Protein AF-A0A2V2PVY6-F1 (afdb_monomer)

Radius of gyration: 26.98 Å; Cα contacts (8 Å, |Δi|>4): 25; chains: 1; bounding box: 51×28×77 Å

Structure (mmCIF, N/CA/C/O backbone):
data_AF-A0A2V2PVY6-F1
#
_entry.id   AF-A0A2V2PVY6-F1
#
loop_
_atom_site.group_PDB
_atom_site.id
_atom_site.type_symbol
_atom_site.label_atom_id
_atom_site.label_alt_id
_atom_site.label_comp_id
_atom_site.label_asym_id
_atom_site.label_entity_id
_atom_site.label_seq_id
_atom_site.pdbx_PDB_ins_code
_atom_site.Cartn_x
_atom_site.Cartn_y
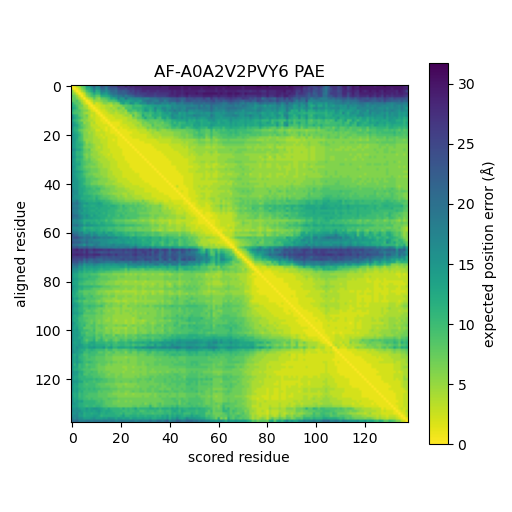_atom_site.Cartn_z
_atom_site.occupancy
_atom_site.B_iso_or_equiv
_atom_site.auth_seq_id
_atom_site.auth_comp_id
_atom_site.auth_asym_id
_atom_site.auth_atom_id
_atom_site.pdbx_PDB_model_num
ATOM 1 N N . MET A 1 1 ? 9.814 5.846 -42.876 1.00 47.69 1 MET A N 1
ATOM 2 C CA . MET A 1 1 ? 8.506 6.146 -42.256 1.00 47.69 1 MET A CA 1
ATOM 3 C C . MET A 1 1 ? 7.678 4.869 -42.310 1.00 47.69 1 MET A C 1
ATOM 5 O O . MET A 1 1 ? 7.250 4.525 -43.405 1.00 47.69 1 MET A O 1
ATOM 9 N N . PRO A 1 2 ? 7.535 4.088 -41.226 1.00 53.66 2 PRO A N 1
ATOM 10 C CA . PRO A 1 2 ? 6.661 2.929 -41.276 1.00 53.66 2 PRO A CA 1
ATOM 11 C C . PRO A 1 2 ? 5.217 3.425 -41.180 1.00 53.66 2 PRO A C 1
ATOM 13 O O . PRO A 1 2 ? 4.841 4.088 -40.216 1.00 53.66 2 PRO A O 1
ATOM 16 N N . HIS A 1 3 ? 4.4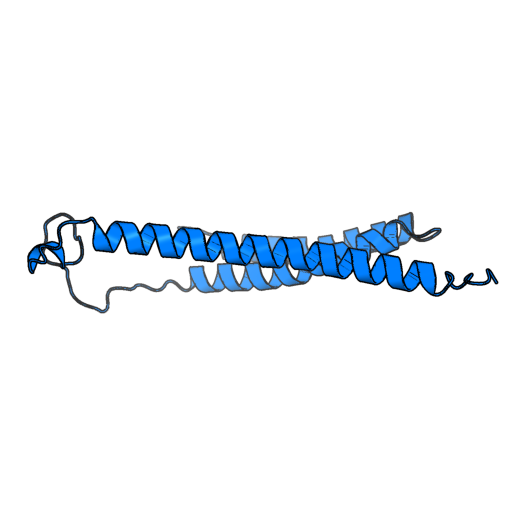35 3.151 -42.221 1.00 52.62 3 HIS A N 1
ATOM 17 C CA . HIS A 1 3 ? 2.993 3.341 -42.217 1.00 52.62 3 HIS A CA 1
ATOM 18 C C . HIS A 1 3 ? 2.403 2.540 -41.052 1.00 52.62 3 HIS A C 1
ATOM 20 O O . HIS A 1 3 ? 2.471 1.312 -41.053 1.00 52.62 3 HIS A O 1
ATOM 26 N N . ALA A 1 4 ? 1.834 3.227 -40.060 1.00 59.22 4 ALA A N 1
ATOM 27 C CA . ALA A 1 4 ? 0.932 2.604 -39.105 1.00 59.22 4 ALA A CA 1
ATOM 28 C C . ALA A 1 4 ? -0.259 2.071 -39.909 1.00 59.22 4 ALA A C 1
ATOM 30 O O . ALA A 1 4 ? -1.133 2.832 -40.327 1.00 59.22 4 ALA A O 1
ATOM 31 N N . ALA A 1 5 ? -0.238 0.777 -40.220 1.00 66.56 5 ALA A N 1
ATOM 32 C CA . ALA A 1 5 ? -1.371 0.102 -40.818 1.00 66.56 5 ALA A CA 1
ATOM 33 C C . ALA A 1 5 ? -2.502 0.155 -39.789 1.00 66.56 5 ALA A C 1
ATOM 35 O O . ALA A 1 5 ? -2.475 -0.559 -38.787 1.00 66.56 5 ALA A O 1
ATOM 36 N N . TYR A 1 6 ? -3.450 1.069 -39.992 1.00 68.19 6 TYR A N 1
ATOM 37 C CA . TYR A 1 6 ? -4.661 1.122 -39.190 1.00 68.19 6 TYR A CA 1
ATOM 38 C C . TYR A 1 6 ? -5.327 -0.247 -39.273 1.00 68.19 6 TYR A C 1
ATOM 40 O O . TYR A 1 6 ? -5.634 -0.731 -40.364 1.00 68.19 6 TYR A O 1
ATOM 48 N N . LEU A 1 7 ? -5.498 -0.889 -38.117 1.00 76.06 7 LEU A N 1
ATOM 49 C CA . LEU A 1 7 ? -6.232 -2.141 -38.042 1.00 76.06 7 LEU A CA 1
ATOM 50 C C . LEU A 1 7 ? -7.635 -1.909 -38.614 1.00 76.06 7 LEU A C 1
ATOM 52 O O . LEU A 1 7 ? -8.234 -0.860 -38.354 1.00 76.06 7 LEU A O 1
ATOM 56 N N . PRO A 1 8 ? -8.168 -2.854 -39.396 1.00 84.75 8 PRO A N 1
ATOM 57 C CA . PRO A 1 8 ? -9.489 -2.701 -39.974 1.00 84.75 8 PRO A CA 1
ATOM 58 C C . PRO A 1 8 ? -10.537 -2.558 -38.859 1.00 84.75 8 PRO A C 1
ATOM 60 O O . PRO A 1 8 ? -10.412 -3.156 -37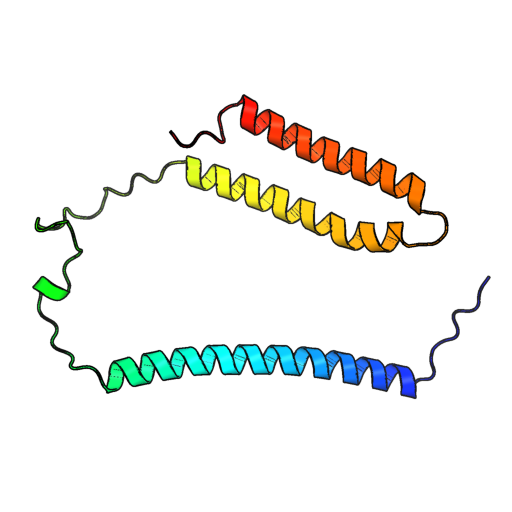.791 1.00 84.75 8 PRO A O 1
ATOM 63 N N . VAL A 1 9 ? -11.587 -1.770 -39.112 1.00 79.75 9 VAL A N 1
ATOM 64 C CA . VAL A 1 9 ? -12.592 -1.372 -38.102 1.00 79.75 9 VAL A CA 1
ATOM 65 C C . VAL A 1 9 ? -13.166 -2.565 -37.330 1.00 79.75 9 VAL A C 1
ATOM 67 O O . VAL A 1 9 ? -13.334 -2.481 -36.119 1.00 79.75 9 VAL A O 1
ATOM 70 N N . HIS A 1 10 ? -13.389 -3.705 -37.995 1.00 78.31 10 HIS A N 1
ATOM 71 C CA . HIS A 1 10 ? -13.899 -4.922 -37.353 1.00 78.31 10 HIS A CA 1
ATOM 72 C C . HIS A 1 10 ? -12.963 -5.468 -36.257 1.00 78.31 10 HIS A C 1
ATOM 74 O O . HIS A 1 10 ? -13.421 -5.997 -35.244 1.00 78.31 10 HIS A O 1
ATOM 80 N N . GLN A 1 11 ? -11.651 -5.316 -36.436 1.00 79.81 11 GLN A N 1
ATOM 81 C CA . GLN A 1 11 ? -10.645 -5.764 -35.480 1.00 79.81 11 GLN A CA 1
ATOM 82 C C . GLN A 1 11 ? -10.539 -4.780 -34.309 1.00 79.81 11 GLN A C 1
ATOM 84 O O . GLN A 1 11 ? -10.424 -5.201 -33.164 1.00 79.81 11 GLN A O 1
ATOM 89 N N . GLN A 1 12 ? -10.688 -3.476 -34.564 1.00 79.31 12 GLN A N 1
ATOM 90 C CA . GLN A 1 12 ? -10.774 -2.461 -33.506 1.00 79.31 12 GLN A CA 1
ATOM 91 C C . GLN A 1 12 ? -12.016 -2.661 -32.624 1.00 79.31 12 GLN A C 1
ATOM 93 O O . GLN A 1 12 ? -11.920 -2.587 -31.399 1.00 79.31 12 GLN A O 1
ATOM 98 N N . THR A 1 13 ? -13.169 -2.969 -33.227 1.00 82.06 13 THR A N 1
ATOM 99 C CA . THR A 1 13 ? -14.400 -3.262 -32.479 1.00 82.06 13 THR A CA 1
ATOM 100 C C . THR A 1 13 ? -14.291 -4.540 -31.653 1.00 82.06 13 THR A C 1
ATOM 102 O O . THR A 1 13 ? -14.795 -4.573 -30.533 1.00 82.06 13 THR A O 1
ATOM 105 N N . ALA A 1 14 ? -13.605 -5.569 -32.164 1.00 85.88 14 ALA A N 1
ATOM 106 C CA . ALA A 1 14 ? -13.377 -6.813 -31.432 1.00 85.88 14 ALA A CA 1
ATOM 107 C C . ALA A 1 14 ? -12.481 -6.593 -30.203 1.00 85.88 14 ALA A C 1
ATOM 109 O O . ALA A 1 14 ? -12.854 -6.994 -29.105 1.00 85.88 14 ALA A O 1
ATOM 110 N N . LEU A 1 15 ? -11.364 -5.871 -30.354 1.00 86.12 15 LEU A N 1
ATOM 111 C CA . LEU A 1 15 ? -10.467 -5.552 -29.236 1.00 86.12 15 LEU A CA 1
ATOM 112 C C . LEU A 1 15 ? -11.156 -4.700 -28.162 1.00 86.12 15 LEU A C 1
ATOM 114 O O . LEU A 1 15 ? -10.986 -4.948 -26.970 1.00 86.12 15 LEU A O 1
ATOM 118 N N . ALA A 1 16 ? -11.960 -3.713 -28.571 1.00 85.88 16 ALA A N 1
ATOM 119 C CA . ALA A 1 16 ? -12.750 -2.921 -27.633 1.00 85.88 16 ALA A CA 1
ATOM 120 C C . ALA A 1 16 ? -13.756 -3.801 -26.876 1.00 85.88 16 ALA A C 1
ATOM 122 O O . ALA A 1 16 ? -13.869 -3.695 -25.656 1.00 85.88 16 ALA A O 1
ATOM 123 N N . ALA A 1 17 ? -14.451 -4.700 -27.579 1.00 89.62 17 ALA A N 1
ATOM 124 C CA . ALA A 1 17 ? -15.373 -5.639 -26.954 1.00 89.62 17 ALA A CA 1
ATOM 125 C C . ALA A 1 17 ? -14.650 -6.552 -25.950 1.00 89.62 17 ALA A C 1
ATOM 127 O O . ALA A 1 17 ? -15.085 -6.631 -24.807 1.00 89.62 17 ALA A O 1
ATOM 128 N N . GLU A 1 18 ? -13.528 -7.173 -26.319 1.00 91.31 18 GLU A N 1
ATOM 129 C CA . GLU A 1 18 ? -12.721 -8.018 -25.422 1.00 91.31 18 GLU A CA 1
ATOM 130 C C . GLU A 1 18 ? -12.223 -7.257 -24.185 1.00 91.31 18 GLU A C 1
ATOM 132 O O . GLU A 1 18 ? -12.287 -7.776 -23.065 1.00 91.31 18 GLU A O 1
ATOM 137 N N . TYR A 1 19 ? -11.785 -6.008 -24.366 1.00 91.00 19 TYR A N 1
ATOM 138 C CA . TYR A 1 19 ? -11.393 -5.121 -23.274 1.00 91.00 19 TYR A CA 1
ATOM 139 C C . TYR A 1 19 ? -12.562 -4.910 -22.305 1.00 91.00 19 TYR A C 1
ATOM 141 O O . TYR A 1 19 ? -12.455 -5.251 -21.126 1.00 91.00 19 TYR A O 1
ATOM 149 N N . PHE A 1 20 ? -13.712 -4.425 -22.788 1.00 94.44 20 PHE A N 1
ATOM 150 C CA . PHE A 1 20 ? -14.876 -4.178 -21.930 1.00 94.44 20 PHE A CA 1
ATOM 151 C C . PHE A 1 20 ? -15.409 -5.455 -21.278 1.00 94.44 20 PHE A C 1
ATOM 153 O O . PHE A 1 20 ? -15.779 -5.424 -20.105 1.00 94.44 20 PHE A O 1
ATOM 160 N N . GLN A 1 21 ? -15.396 -6.580 -21.996 1.00 95.19 21 GLN A N 1
ATOM 161 C CA . GLN A 1 21 ? -15.754 -7.885 -21.442 1.00 95.19 21 GLN A CA 1
ATOM 162 C C . GLN A 1 21 ? -14.827 -8.253 -20.278 1.00 95.19 21 GLN A C 1
ATOM 164 O O . GLN A 1 21 ? -15.316 -8.586 -19.200 1.00 95.19 21 GLN A O 1
ATOM 169 N N . SER A 1 22 ? -13.512 -8.090 -20.431 1.00 94.94 22 SER A N 1
ATOM 170 C CA . SER A 1 22 ? -12.540 -8.373 -19.365 1.00 94.94 22 SER A CA 1
ATOM 171 C C . SER A 1 22 ? -12.791 -7.530 -18.109 1.00 94.94 22 SER A C 1
ATOM 173 O O . SER A 1 22 ? -12.848 -8.069 -17.002 1.00 94.94 22 SER A O 1
ATOM 175 N N . TYR A 1 23 ? -13.029 -6.223 -18.258 1.00 95.62 23 TYR A N 1
ATOM 176 C CA . TYR A 1 23 ? -13.373 -5.368 -17.113 1.00 95.62 23 TYR A CA 1
ATOM 177 C C . TYR A 1 23 ? -14.744 -5.694 -16.515 1.00 95.62 23 TYR A C 1
ATOM 179 O O . TYR A 1 23 ? -14.914 -5.597 -15.300 1.00 95.62 23 TYR A O 1
ATOM 187 N N . SER A 1 24 ? -15.712 -6.120 -17.332 1.00 96.69 24 SER A N 1
ATOM 188 C CA . SER A 1 24 ? -17.030 -6.538 -16.847 1.00 96.69 24 SER A CA 1
ATOM 189 C C . SER A 1 24 ? -16.941 -7.782 -15.961 1.00 96.69 24 SER A C 1
ATOM 191 O O . SER A 1 24 ? -17.607 -7.839 -14.930 1.00 96.69 24 SER A O 1
ATOM 193 N N . VAL A 1 25 ? -16.052 -8.726 -16.294 1.00 97.12 25 VAL A N 1
ATOM 194 C CA . VAL A 1 25 ? -15.784 -9.921 -15.480 1.00 97.12 25 VAL A CA 1
ATOM 195 C C . VAL A 1 25 ? -15.178 -9.526 -14.135 1.00 97.12 25 VAL A C 1
ATOM 197 O O . VAL A 1 25 ? -15.635 -10.006 -13.098 1.00 97.12 25 VAL A O 1
ATOM 200 N N . VAL A 1 26 ? -14.200 -8.614 -14.125 1.00 97.50 26 VAL A N 1
ATOM 201 C CA . VAL A 1 26 ? -13.611 -8.090 -12.878 1.00 97.50 26 VAL A CA 1
ATOM 202 C C . VAL A 1 26 ? -14.669 -7.379 -12.029 1.00 97.50 26 VAL A C 1
ATOM 204 O O . VAL A 1 26 ? -14.755 -7.617 -10.824 1.00 97.50 26 VAL A O 1
ATOM 207 N N . GLY A 1 27 ? -15.510 -6.548 -12.650 1.00 97.94 27 GLY A N 1
ATOM 208 C CA . GLY A 1 27 ? -16.605 -5.855 -11.971 1.00 97.94 27 GLY A CA 1
ATOM 209 C C . GLY A 1 27 ? -17.643 -6.814 -11.387 1.00 97.94 27 GLY A C 1
ATOM 210 O O . GLY A 1 27 ? -18.050 -6.658 -10.235 1.00 97.94 27 GLY A O 1
ATOM 211 N N . LEU A 1 28 ? -18.026 -7.847 -12.142 1.00 98.25 28 LEU A N 1
ATOM 212 C CA . LEU A 1 28 ? -18.932 -8.894 -11.679 1.00 98.25 28 LEU A CA 1
ATOM 213 C C . LEU A 1 28 ? -18.332 -9.661 -10.497 1.00 98.25 28 LEU A C 1
ATOM 215 O O . LEU A 1 28 ? -19.027 -9.890 -9.511 1.00 98.25 28 LEU A O 1
ATOM 219 N N . LEU A 1 29 ? -17.048 -10.022 -10.560 1.00 98.31 29 LEU A N 1
ATOM 220 C CA . LEU A 1 29 ? -16.366 -10.715 -9.468 1.00 98.31 29 LEU A CA 1
ATOM 221 C C . LEU A 1 29 ? -16.332 -9.861 -8.194 1.00 98.31 29 LEU A C 1
ATOM 223 O O . LEU A 1 29 ? -16.628 -10.370 -7.113 1.00 98.31 29 LEU A O 1
ATOM 227 N N . ALA A 1 30 ? -16.022 -8.567 -8.313 1.00 98.44 30 ALA A N 1
ATOM 228 C CA . ALA A 1 30 ? -16.054 -7.641 -7.185 1.00 98.44 30 ALA A CA 1
ATOM 229 C C . ALA A 1 30 ? -17.464 -7.543 -6.577 1.00 98.44 30 ALA A C 1
ATOM 231 O O . ALA A 1 30 ? -17.617 -7.632 -5.357 1.00 98.44 30 ALA A O 1
ATOM 232 N N . LEU A 1 31 ? -18.498 -7.435 -7.419 1.00 98.56 31 LEU A N 1
ATOM 233 C CA . LEU A 1 31 ? -19.895 -7.406 -6.984 1.00 98.56 31 LEU A CA 1
ATOM 234 C C . LEU A 1 31 ? -20.289 -8.694 -6.253 1.00 98.56 31 LEU A C 1
ATOM 236 O O . LEU A 1 31 ? -20.859 -8.631 -5.165 1.00 98.56 31 LEU A O 1
ATOM 240 N N . VAL A 1 32 ? -19.960 -9.857 -6.819 1.00 98.62 32 VAL A N 1
ATOM 241 C CA . VAL A 1 32 ? -20.216 -11.163 -6.198 1.00 98.62 32 VAL A CA 1
ATOM 242 C C . VAL A 1 32 ? -19.478 -11.281 -4.866 1.00 98.62 32 VAL A C 1
ATOM 244 O O . VAL A 1 32 ? -20.073 -11.743 -3.897 1.00 98.62 32 VAL A O 1
ATOM 247 N N . GLY A 1 33 ? -18.228 -10.820 -4.778 1.00 98.50 33 GLY A N 1
ATOM 248 C CA . GLY A 1 33 ? -17.459 -10.800 -3.531 1.00 98.50 33 GLY A CA 1
ATOM 249 C C . GLY A 1 33 ? -18.117 -9.947 -2.443 1.00 98.50 33 GLY A C 1
ATOM 250 O O . GLY A 1 33 ? -18.269 -10.400 -1.307 1.00 98.50 33 GLY A O 1
ATOM 251 N N . VAL A 1 34 ? -18.582 -8.744 -2.793 1.00 98.56 34 VAL A N 1
ATOM 252 C CA . VAL A 1 34 ? -19.330 -7.873 -1.871 1.00 98.56 34 VAL A CA 1
ATOM 253 C C . VAL A 1 34 ? -20.647 -8.523 -1.446 1.00 98.56 34 VAL A C 1
ATOM 255 O O . VAL A 1 34 ? -20.947 -8.555 -0.250 1.00 98.56 34 VAL A O 1
ATOM 258 N N . LEU A 1 35 ? -21.415 -9.084 -2.388 1.00 98.62 35 LEU A N 1
ATOM 259 C CA . LEU A 1 35 ? -22.661 -9.790 -2.078 1.00 98.62 35 LEU A CA 1
ATOM 260 C C . LEU A 1 35 ? -22.417 -10.987 -1.164 1.00 98.62 35 LEU A C 1
ATOM 262 O O . LEU A 1 35 ? -23.179 -11.193 -0.225 1.00 98.62 35 LEU A O 1
ATOM 266 N N . PHE A 1 36 ? -21.362 -11.757 -1.411 1.00 98.50 36 PHE A N 1
ATOM 267 C CA . PHE A 1 36 ? -21.008 -12.910 -0.597 1.00 98.50 36 PHE A CA 1
ATOM 268 C C . PHE A 1 36 ? -20.763 -12.502 0.858 1.00 98.50 36 PHE A C 1
ATOM 270 O O . PHE A 1 36 ? -21.367 -13.076 1.765 1.00 98.50 36 PHE A O 1
ATOM 277 N N . VAL A 1 37 ? -19.947 -11.467 1.086 1.00 98.44 37 VAL A N 1
ATOM 278 C CA . VAL A 1 37 ? -19.702 -10.930 2.433 1.00 98.44 37 VAL A CA 1
ATOM 279 C C . VAL A 1 37 ? -21.005 -10.413 3.048 1.00 98.44 37 VAL A C 1
ATOM 281 O O . VAL A 1 37 ? -21.335 -10.776 4.175 1.00 98.44 37 VAL A O 1
ATOM 284 N N . ALA A 1 38 ? -21.795 -9.629 2.312 1.00 98.44 38 ALA A N 1
ATOM 285 C CA . ALA A 1 38 ? -23.061 -9.090 2.808 1.00 98.44 38 ALA A CA 1
ATOM 286 C C . ALA A 1 38 ? -24.058 -10.193 3.209 1.00 98.44 38 ALA A C 1
ATOM 288 O O . ALA A 1 38 ? -24.662 -10.117 4.280 1.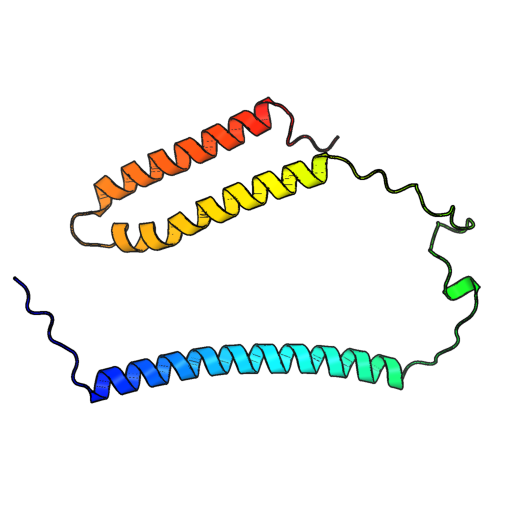00 98.44 38 ALA A O 1
ATOM 289 N N . VAL A 1 39 ? -24.194 -11.243 2.392 1.00 98.44 39 VAL A N 1
ATOM 290 C CA . VAL A 1 39 ? -25.045 -12.405 2.681 1.00 98.44 39 VAL A CA 1
ATOM 291 C C . VAL A 1 39 ? -24.511 -13.182 3.878 1.00 98.44 39 VAL A C 1
ATOM 293 O O . VAL A 1 39 ? -25.300 -13.537 4.748 1.00 98.44 39 VAL A O 1
ATOM 296 N N . ALA A 1 40 ? -23.199 -13.405 3.982 1.00 98.19 40 ALA A N 1
ATOM 297 C CA . ALA A 1 40 ? -22.603 -14.109 5.117 1.00 98.19 40 ALA A CA 1
ATOM 298 C C . ALA A 1 40 ? -22.845 -13.367 6.444 1.00 98.19 40 ALA A C 1
ATOM 300 O O . ALA A 1 40 ? -23.314 -13.965 7.415 1.00 98.19 40 ALA A O 1
ATOM 301 N N . PHE A 1 41 ? -22.604 -12.052 6.481 1.00 97.88 41 PHE A N 1
ATOM 302 C CA . PHE A 1 41 ? -22.893 -11.223 7.656 1.00 97.88 41 PHE A CA 1
ATOM 303 C C . PHE A 1 41 ? -24.401 -11.128 7.941 1.00 97.88 41 PHE A C 1
ATOM 305 O O . PHE A 1 41 ? -24.809 -11.177 9.105 1.00 97.88 41 PHE A O 1
ATOM 312 N N . GLY A 1 42 ? -25.239 -11.034 6.903 1.00 97.94 42 GLY A N 1
ATOM 313 C CA . GLY A 1 42 ? -26.699 -11.012 7.020 1.00 97.94 42 GLY A CA 1
ATOM 314 C C . GLY A 1 42 ? -27.266 -12.314 7.587 1.00 97.94 42 GLY A C 1
ATOM 315 O O . GLY A 1 42 ? -28.033 -12.286 8.550 1.00 97.94 42 GLY A O 1
ATOM 316 N N . ALA A 1 43 ? -26.828 -13.457 7.059 1.00 97.81 43 ALA A N 1
ATOM 317 C CA . ALA A 1 43 ? -27.182 -14.782 7.557 1.00 97.81 43 ALA A CA 1
ATOM 318 C C . ALA A 1 43 ? -26.686 -14.980 8.994 1.00 97.81 43 ALA A C 1
ATOM 320 O O . ALA A 1 43 ? -27.458 -15.397 9.854 1.00 97.81 43 ALA A O 1
ATOM 321 N N . GLY A 1 44 ? -25.438 -14.602 9.294 1.00 97.19 44 GLY A N 1
ATOM 322 C CA . GLY A 1 44 ? -24.895 -14.659 10.653 1.00 97.19 44 GLY A CA 1
ATOM 323 C C . GLY A 1 44 ? -25.699 -13.816 11.647 1.00 97.19 44 GLY A C 1
ATOM 324 O O . GLY A 1 44 ? -25.947 -14.249 12.771 1.00 97.19 44 GLY A O 1
ATOM 325 N N . ARG A 1 45 ? -26.172 -12.635 11.234 1.00 95.69 45 ARG A N 1
ATOM 326 C CA . ARG A 1 45 ? -27.053 -11.792 12.054 1.00 95.69 45 ARG A CA 1
ATOM 327 C C . ARG A 1 45 ? -28.438 -12.414 12.260 1.00 95.69 45 ARG A C 1
ATOM 329 O O . ARG A 1 45 ? -28.976 -12.257 13.351 1.00 95.69 45 ARG A O 1
ATOM 336 N N . LEU A 1 46 ? -28.998 -13.076 11.245 1.00 97.00 46 LEU A N 1
ATOM 337 C CA . LEU A 1 46 ? -30.328 -13.693 11.303 1.00 97.00 46 LEU A CA 1
ATOM 338 C C . LEU A 1 46 ? -30.344 -14.984 12.133 1.00 97.00 46 LEU A C 1
ATOM 340 O O . LEU A 1 46 ? -31.300 -15.232 12.860 1.00 97.00 46 LEU A O 1
ATOM 344 N N . LEU A 1 47 ? -29.294 -15.800 12.022 1.00 97.25 47 LEU A N 1
ATOM 345 C CA . LEU A 1 47 ? -29.217 -17.116 12.661 1.00 97.25 47 LEU A CA 1
ATOM 346 C C . LEU A 1 47 ? -28.716 -17.058 14.111 1.00 97.25 47 LEU A C 1
ATOM 348 O O . LEU A 1 47 ? -28.994 -17.973 14.886 1.00 97.25 47 LEU A O 1
ATOM 352 N N . ARG A 1 48 ? -27.956 -16.024 14.499 1.00 95.31 48 ARG A N 1
ATOM 353 C CA . ARG A 1 48 ? -27.381 -15.9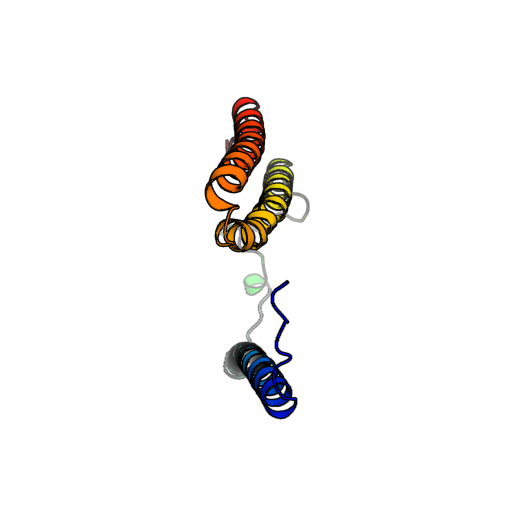54 15.851 1.00 95.31 48 ARG A CA 1
ATOM 354 C C . ARG A 1 48 ? -28.431 -15.581 16.910 1.00 95.31 48 ARG A C 1
ATOM 356 O O . ARG A 1 48 ? -29.224 -14.665 16.686 1.00 95.31 48 ARG A O 1
ATOM 363 N N . PRO A 1 49 ? -28.364 -16.161 18.121 1.00 93.94 49 PRO A N 1
ATOM 364 C CA . PRO A 1 49 ? -29.062 -15.620 19.280 1.00 93.94 49 PRO A CA 1
ATOM 365 C C . PRO A 1 49 ? -28.553 -14.209 19.605 1.00 93.94 49 PRO A C 1
ATOM 367 O O . PRO A 1 49 ? -27.348 -13.987 19.742 1.00 93.94 49 PRO A O 1
ATOM 370 N N . VAL A 1 50 ? -29.463 -13.245 19.747 1.00 92.94 50 VAL A N 1
ATOM 371 C CA . VAL A 1 50 ? -29.127 -11.860 20.105 1.00 92.94 50 VAL A CA 1
ATOM 372 C C . VAL A 1 50 ? -29.569 -11.602 21.543 1.00 92.94 50 VAL A C 1
ATOM 374 O O . VAL A 1 50 ? -30.738 -11.345 21.802 1.00 92.94 50 VAL A O 1
ATOM 377 N N . VAL A 1 51 ? -28.619 -11.680 22.479 1.00 94.44 51 VAL A N 1
ATOM 378 C CA . VAL A 1 51 ? -28.841 -11.431 23.917 1.00 94.44 51 VAL A CA 1
ATOM 379 C C . VAL A 1 51 ? -27.875 -10.336 24.388 1.00 94.44 51 VAL A C 1
ATOM 381 O O . VAL A 1 51 ? -26.817 -10.666 24.943 1.00 94.44 51 VAL A O 1
ATOM 384 N N . PRO A 1 52 ? -28.169 -9.054 24.093 1.00 93.19 52 PRO A N 1
ATOM 385 C CA . PRO A 1 52 ? -27.344 -7.937 24.528 1.00 93.19 52 PRO A CA 1
ATOM 386 C C . PRO A 1 52 ? -27.476 -7.780 26.044 1.00 93.19 52 PRO A C 1
ATOM 388 O O . PRO A 1 52 ? -28.583 -7.708 26.570 1.00 93.19 52 PRO A O 1
ATOM 391 N N . THR A 1 53 ? -26.347 -7.733 26.741 1.00 95.06 53 THR A N 1
ATOM 392 C CA . THR A 1 53 ? -26.284 -7.345 28.154 1.00 95.06 53 THR A CA 1
ATOM 393 C C . THR A 1 53 ? -25.277 -6.206 28.280 1.00 95.06 53 THR A C 1
ATOM 395 O O . THR A 1 53 ? -24.380 -6.129 27.433 1.00 95.06 53 THR A O 1
ATOM 398 N N . PRO A 1 54 ? -25.407 -5.315 29.277 1.00 90.88 54 PRO A N 1
ATOM 399 C CA . PRO A 1 54 ? -24.467 -4.213 29.467 1.00 90.88 54 PRO A CA 1
ATOM 400 C C . PRO A 1 54 ? -23.012 -4.690 29.473 1.00 90.88 54 PRO A C 1
ATOM 402 O O . PRO A 1 54 ? -22.183 -4.122 28.773 1.00 90.88 54 PRO A O 1
ATOM 405 N N . GLU A 1 55 ? -22.732 -5.812 30.137 1.00 89.62 55 GLU A N 1
ATOM 406 C CA . GLU A 1 55 ? -21.390 -6.384 30.289 1.00 89.62 55 GLU A CA 1
ATOM 407 C C . GLU A 1 55 ? -20.802 -6.864 28.954 1.00 89.62 55 GLU A C 1
ATOM 409 O O . GLU A 1 55 ? -19.611 -6.705 28.711 1.00 89.62 55 GLU A O 1
ATOM 414 N N . LYS A 1 56 ? -21.628 -7.414 28.049 1.00 90.56 56 LYS A N 1
ATOM 415 C CA . LYS A 1 56 ? -21.192 -7.851 26.705 1.00 90.56 56 LYS A CA 1
ATOM 416 C C . LYS A 1 56 ? -20.894 -6.691 25.757 1.00 90.56 56 LYS A C 1
ATOM 418 O O . LYS A 1 56 ? -20.316 -6.915 24.695 1.00 90.56 56 LYS A O 1
ATOM 423 N N . LEU A 1 57 ? -21.373 -5.495 26.089 1.00 91.75 57 LEU A N 1
ATOM 424 C CA . LEU A 1 57 ? -21.216 -4.286 25.285 1.00 91.75 57 LEU A CA 1
ATOM 425 C C . LEU A 1 57 ? -20.096 -3.378 25.814 1.00 91.75 57 LEU A C 1
ATOM 427 O O . LEU A 1 57 ? -19.804 -2.368 25.177 1.00 91.75 57 LEU A O 1
ATOM 431 N N . LEU A 1 58 ? -19.471 -3.726 26.945 1.00 89.62 58 LEU A N 1
ATOM 432 C CA . LEU A 1 58 ? -18.306 -3.019 27.471 1.00 89.62 58 LEU A CA 1
ATOM 433 C C . LEU A 1 58 ? -17.051 -3.338 26.648 1.00 89.62 58 LEU A C 1
ATOM 435 O O . LEU A 1 58 ? -16.854 -4.463 26.183 1.00 89.62 58 LEU A O 1
ATOM 439 N N . THR A 1 59 ? -16.181 -2.339 26.494 1.00 89.44 59 THR A N 1
ATOM 440 C CA . THR A 1 59 ? -14.840 -2.523 25.928 1.00 89.44 59 THR A CA 1
ATOM 441 C C . THR A 1 59 ? -14.042 -3.487 26.800 1.00 89.44 59 THR A C 1
ATOM 443 O O . THR A 1 59 ? -14.039 -3.378 28.024 1.00 89.44 59 THR A O 1
ATOM 446 N N . TYR A 1 60 ? -13.355 -4.433 26.165 1.00 87.25 60 TYR A N 1
ATOM 447 C CA . TYR A 1 60 ? -12.508 -5.388 26.867 1.00 87.25 60 TYR A CA 1
ATOM 448 C C . TYR A 1 60 ? -11.236 -4.713 27.401 1.00 87.25 60 TYR A C 1
ATOM 450 O O . TYR A 1 60 ? -10.411 -4.261 26.613 1.00 87.25 60 TYR A O 1
ATOM 458 N N . GLU A 1 61 ? -11.057 -4.721 28.722 1.00 88.31 61 GLU A N 1
ATOM 459 C CA . GLU A 1 61 ? -9.884 -4.182 29.430 1.00 88.31 61 GLU A CA 1
ATOM 460 C C . GLU A 1 61 ? -9.360 -5.203 30.460 1.00 88.31 61 GLU A C 1
ATOM 462 O O . GLU A 1 61 ? -9.245 -4.933 31.648 1.00 88.31 61 GLU A O 1
ATOM 467 N N . CYS A 1 62 ? -9.105 -6.449 30.033 1.00 87.88 62 CYS A N 1
ATOM 468 C CA . CYS A 1 62 ? -8.503 -7.508 30.873 1.00 87.88 62 CYS A CA 1
ATOM 469 C C . CYS A 1 62 ? -9.181 -7.744 32.246 1.00 87.88 62 CYS A C 1
ATOM 471 O O . CYS A 1 62 ? -8.529 -8.168 33.199 1.00 87.88 62 CYS A O 1
ATOM 473 N N . GLY A 1 63 ? -10.492 -7.504 32.344 1.00 85.81 63 GLY A N 1
ATOM 474 C CA . GLY A 1 63 ? -11.277 -7.711 33.565 1.00 85.81 63 GLY A CA 1
ATOM 475 C C . GLY A 1 63 ? -11.378 -6.497 34.492 1.00 85.81 63 GLY A C 1
ATOM 476 O O . GLY A 1 63 ? -11.975 -6.631 35.559 1.00 85.81 63 GLY A O 1
ATOM 477 N N . VAL A 1 64 ? -10.838 -5.337 34.104 1.00 85.06 64 VAL A N 1
ATOM 478 C CA . VAL A 1 64 ? -11.132 -4.056 34.763 1.00 85.06 64 VAL A CA 1
ATOM 479 C C . VAL A 1 64 ? -12.171 -3.263 33.975 1.00 85.06 64 VAL A C 1
ATOM 481 O O . VAL A 1 64 ? -12.362 -3.486 32.778 1.00 85.06 64 VAL A O 1
ATOM 484 N N . ASP A 1 65 ? -12.849 -2.339 34.656 1.00 87.00 65 ASP A N 1
ATOM 485 C CA . ASP A 1 65 ? -13.774 -1.424 33.995 1.00 87.00 65 ASP A CA 1
ATOM 486 C C . ASP A 1 65 ? -13.005 -0.519 33.026 1.00 87.00 65 ASP A C 1
ATOM 488 O O . ASP A 1 65 ? -11.950 0.018 33.391 1.00 87.00 65 ASP A O 1
ATOM 492 N N . PRO A 1 66 ? -13.512 -0.329 31.796 1.00 82.00 66 PRO A N 1
ATOM 493 C CA . PRO A 1 66 ? -12.808 0.463 30.813 1.00 82.00 66 PRO A CA 1
ATOM 494 C C . PRO A 1 66 ? -12.702 1.917 31.256 1.00 82.00 66 PRO A C 1
ATOM 496 O O . PRO A 1 66 ? -13.693 2.577 31.575 1.00 82.00 66 PRO A O 1
ATOM 499 N N . VAL A 1 67 ? -11.472 2.422 31.259 1.00 76.62 67 VAL A N 1
ATOM 500 C CA . VAL A 1 67 ? -11.190 3.833 31.519 1.00 76.62 67 VAL A CA 1
ATOM 501 C C . VAL A 1 67 ? -11.607 4.623 30.271 1.00 76.62 67 VAL A C 1
ATOM 503 O O . VAL A 1 67 ? -11.330 4.199 29.153 1.00 76.62 67 VAL A O 1
ATOM 506 N N . GLY A 1 68 ? -12.341 5.728 30.455 1.00 71.50 68 GLY A N 1
ATOM 507 C CA . GLY A 1 68 ? -13.012 6.472 29.377 1.00 71.50 68 GLY A CA 1
ATOM 508 C C . GLY A 1 68 ? -12.107 7.092 28.296 1.00 71.50 68 GLY A C 1
ATOM 509 O O . GLY A 1 68 ? -10.898 6.876 28.237 1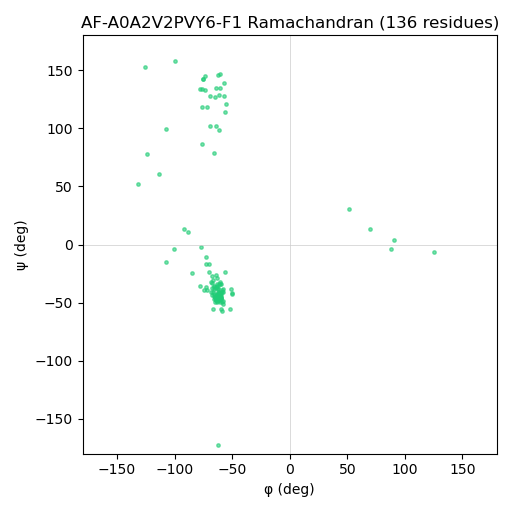.00 71.50 68 GLY A O 1
ATOM 510 N N . GLU A 1 69 ? -12.714 7.897 27.418 1.00 70.00 69 GLU A N 1
ATOM 511 C CA . GLU A 1 69 ? -12.031 8.503 26.267 1.00 70.00 69 GLU A CA 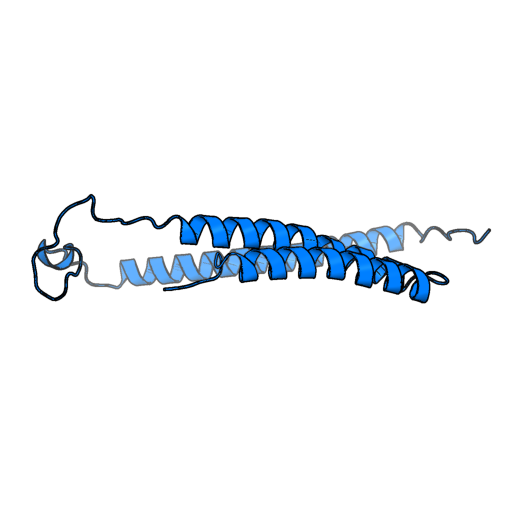1
ATOM 512 C C . GLU A 1 69 ? -10.888 9.459 26.657 1.00 70.00 69 GLU A C 1
ATOM 514 O O . GLU A 1 69 ? -10.963 10.180 27.652 1.00 70.00 69 GLU A O 1
ATOM 519 N N . GLY A 1 70 ? -9.829 9.492 25.836 1.00 62.81 70 GLY A N 1
ATOM 520 C CA . GLY A 1 70 ? -8.693 10.417 25.991 1.00 62.81 70 GLY A CA 1
ATOM 521 C C . GLY A 1 70 ? -7.310 9.761 26.072 1.00 62.81 70 GLY A C 1
ATOM 522 O O . GLY A 1 70 ? -6.307 10.467 26.023 1.00 62.81 70 GLY A O 1
ATOM 523 N N . TRP A 1 71 ? -7.235 8.426 26.126 1.00 57.44 71 TRP A N 1
ATOM 524 C CA . TRP A 1 71 ? -5.973 7.663 26.189 1.00 57.44 71 TRP A CA 1
ATOM 525 C C . TRP A 1 71 ? -5.415 7.233 24.825 1.00 57.44 71 TRP A C 1
ATOM 527 O O . TRP A 1 71 ? -4.490 6.425 24.740 1.00 57.44 71 TRP A O 1
ATOM 537 N N . ALA A 1 72 ? -5.928 7.787 23.725 1.00 66.75 72 ALA A N 1
ATOM 538 C CA . ALA A 1 72 ? -5.317 7.581 22.420 1.00 66.75 72 ALA A CA 1
ATOM 539 C C . ALA A 1 72 ? -4.053 8.445 22.309 1.00 66.75 72 ALA A C 1
ATOM 541 O O . ALA A 1 72 ? -4.082 9.561 21.784 1.00 66.75 72 ALA A O 1
ATOM 542 N N . HIS A 1 73 ? -2.919 7.922 22.782 1.00 65.50 73 HIS A N 1
ATOM 543 C CA . HIS A 1 73 ? -1.602 8.462 22.454 1.00 65.50 73 HIS A CA 1
ATOM 544 C C . HIS A 1 73 ? -1.336 8.260 20.959 1.00 65.50 73 HIS A C 1
ATOM 546 O O . HIS A 1 73 ? -0.631 7.337 20.547 1.00 65.50 73 HIS A O 1
ATOM 552 N N . THR A 1 74 ? -1.922 9.117 20.123 1.00 72.62 74 THR A N 1
ATOM 553 C CA . THR A 1 74 ? -1.636 9.122 18.692 1.00 72.62 74 THR A CA 1
ATOM 554 C C . THR A 1 74 ? -0.210 9.614 18.519 1.00 72.62 74 THR A C 1
ATOM 556 O O . THR A 1 74 ? 0.096 10.795 18.658 1.00 72.62 74 THR A O 1
ATOM 559 N N . GLN A 1 75 ? 0.690 8.672 18.274 1.00 83.06 75 GLN A N 1
ATOM 560 C CA . GLN A 1 75 ? 2.098 8.961 18.082 1.00 83.06 75 GLN A CA 1
ATOM 561 C C . GLN A 1 75 ? 2.317 9.509 16.668 1.00 83.06 75 GLN A C 1
ATOM 563 O O . GLN A 1 75 ? 1.869 8.917 15.687 1.00 83.06 75 GLN A O 1
ATOM 568 N N . VAL A 1 76 ? 3.090 10.590 16.541 1.00 86.69 76 VAL A N 1
ATOM 569 C CA . VAL A 1 76 ? 3.446 11.186 15.235 1.00 86.69 76 VAL A CA 1
ATOM 570 C C . VAL A 1 76 ? 4.123 10.168 14.305 1.00 86.69 76 VAL A C 1
ATOM 572 O O . VAL A 1 76 ? 4.024 10.284 13.088 1.00 86.69 76 VAL A O 1
ATOM 575 N N . ARG A 1 77 ? 4.740 9.111 14.856 1.00 87.56 77 ARG A N 1
ATOM 576 C CA . ARG A 1 77 ? 5.365 8.024 14.087 1.00 87.56 77 ARG A CA 1
ATOM 577 C C . ARG A 1 77 ? 4.435 7.440 13.014 1.00 87.56 77 ARG A C 1
ATOM 579 O O . ARG A 1 77 ? 4.878 7.280 11.884 1.00 87.56 77 ARG A O 1
ATOM 586 N N . TYR A 1 78 ? 3.149 7.216 13.309 1.00 89.69 78 TYR A N 1
ATOM 587 C CA . TYR A 1 78 ? 2.196 6.667 12.331 1.00 89.69 78 TYR A CA 1
ATOM 588 C C . TYR A 1 78 ? 2.028 7.580 11.114 1.00 89.69 78 TYR A C 1
ATOM 590 O O . TYR A 1 78 ? 2.038 7.108 9.978 1.00 89.69 78 TYR A O 1
ATOM 598 N N . TYR A 1 79 ? 1.935 8.892 11.352 1.00 90.38 79 TYR A N 1
ATOM 599 C CA . TYR A 1 79 ? 1.853 9.889 10.288 1.00 90.38 79 TYR A CA 1
ATOM 600 C C . TYR A 1 79 ? 3.102 9.860 9.408 1.00 90.38 79 TYR A C 1
ATOM 602 O O . TYR A 1 79 ? 2.994 9.898 8.185 1.00 90.38 79 TYR A O 1
ATOM 610 N N . VAL A 1 80 ? 4.287 9.737 10.008 1.00 90.69 80 VAL A N 1
ATOM 611 C CA . VAL A 1 80 ? 5.527 9.743 9.231 1.00 90.69 80 VAL A CA 1
ATOM 612 C C . VAL A 1 80 ? 5.666 8.494 8.359 1.00 90.69 80 VAL A C 1
ATOM 614 O O . VAL A 1 80 ? 6.036 8.617 7.193 1.00 90.69 80 VAL A O 1
ATOM 617 N N . TYR A 1 81 ? 5.302 7.311 8.865 1.00 91.38 81 TYR A N 1
ATOM 618 C CA . TYR A 1 81 ? 5.256 6.098 8.040 1.00 91.38 81 TYR A CA 1
ATOM 619 C C . TYR A 1 81 ? 4.249 6.219 6.893 1.00 91.38 81 TYR A C 1
ATOM 621 O O . TYR A 1 81 ? 4.576 5.862 5.763 1.00 91.38 81 TYR A O 1
ATOM 629 N N . ALA A 1 82 ? 3.054 6.761 7.152 1.00 93.75 82 ALA A N 1
ATOM 630 C CA . ALA A 1 82 ? 2.049 6.976 6.113 1.00 93.75 82 ALA A CA 1
ATOM 631 C C . ALA A 1 82 ? 2.534 7.965 5.042 1.00 93.75 82 ALA A C 1
ATOM 633 O O . ALA A 1 82 ? 2.378 7.712 3.850 1.00 93.75 82 ALA A O 1
ATOM 634 N N . PHE A 1 83 ? 3.170 9.064 5.454 1.00 92.38 83 PHE A N 1
ATOM 635 C CA . PHE A 1 83 ? 3.705 10.064 4.534 1.00 92.38 83 PHE A CA 1
ATOM 636 C C . PHE A 1 83 ? 4.833 9.496 3.663 1.00 92.38 83 PHE A C 1
ATOM 638 O O . PHE A 1 83 ? 4.809 9.660 2.444 1.00 92.38 83 PHE A O 1
ATOM 645 N N . LEU A 1 84 ? 5.779 8.764 4.265 1.00 91.44 84 LEU A N 1
ATOM 646 C CA . LEU A 1 84 ? 6.835 8.068 3.524 1.00 91.44 84 LEU A CA 1
ATOM 647 C C . LEU A 1 84 ? 6.249 7.044 2.546 1.00 91.44 84 LEU A C 1
ATOM 649 O O . LEU A 1 84 ? 6.672 7.004 1.394 1.00 91.44 84 LEU A O 1
ATOM 653 N N . TYR A 1 85 ? 5.251 6.262 2.971 1.00 92.88 85 TYR A N 1
ATOM 654 C CA . TYR A 1 85 ? 4.561 5.316 2.094 1.00 92.88 85 TYR A CA 1
ATOM 655 C C . TYR A 1 85 ? 3.940 6.011 0.882 1.00 92.88 85 TYR A C 1
ATOM 657 O O . TYR A 1 85 ? 4.152 5.552 -0.233 1.00 92.88 85 TYR A O 1
ATOM 665 N N . VAL A 1 86 ? 3.208 7.114 1.070 1.00 95.25 86 VAL A N 1
ATOM 666 C CA . VAL A 1 86 ? 2.556 7.824 -0.043 1.00 95.25 86 VAL A CA 1
ATOM 667 C C . VAL A 1 86 ? 3.584 8.347 -1.046 1.00 95.25 86 VAL A C 1
ATOM 669 O O . VAL A 1 86 ? 3.375 8.184 -2.245 1.00 95.25 86 VAL A O 1
ATOM 672 N N . ILE A 1 87 ? 4.701 8.913 -0.575 1.00 92.19 87 ILE A N 1
ATOM 673 C CA . ILE A 1 87 ? 5.788 9.368 -1.455 1.00 92.19 87 ILE A CA 1
ATOM 674 C C . ILE A 1 87 ? 6.333 8.192 -2.274 1.00 92.19 87 ILE A C 1
ATOM 676 O O . ILE A 1 87 ? 6.268 8.225 -3.501 1.00 92.19 87 ILE A O 1
ATOM 680 N N . PHE A 1 88 ? 6.764 7.109 -1.616 1.00 92.25 88 PHE A N 1
ATOM 681 C CA . PHE A 1 88 ? 7.304 5.942 -2.322 1.00 92.25 88 PHE A CA 1
ATOM 682 C C . PHE A 1 88 ? 6.275 5.258 -3.230 1.00 92.25 88 PHE A C 1
ATOM 684 O O . PHE A 1 88 ? 6.637 4.747 -4.288 1.00 92.25 88 PHE A O 1
ATOM 691 N N . ALA A 1 89 ? 4.997 5.243 -2.846 1.00 94.94 89 ALA A N 1
ATOM 692 C CA . ALA A 1 89 ? 3.926 4.679 -3.657 1.00 94.94 89 ALA A CA 1
ATOM 693 C C . ALA A 1 89 ? 3.762 5.467 -4.961 1.00 94.94 89 ALA A C 1
ATOM 695 O O . ALA A 1 89 ? 3.709 4.856 -6.028 1.00 94.94 89 ALA A O 1
ATOM 696 N N . VAL A 1 90 ? 3.748 6.803 -4.893 1.00 94.06 90 VAL A N 1
ATOM 697 C CA . VAL A 1 90 ? 3.700 7.664 -6.084 1.00 94.06 90 VAL A CA 1
ATOM 698 C C . VAL A 1 90 ? 4.925 7.433 -6.963 1.00 94.06 90 VAL A C 1
ATOM 700 O O . VAL A 1 90 ? 4.777 7.239 -8.168 1.00 94.06 90 VAL A O 1
ATOM 703 N N . ASP A 1 91 ? 6.112 7.360 -6.368 1.00 92.00 91 ASP A N 1
ATOM 704 C CA . ASP A 1 91 ? 7.346 7.131 -7.116 1.00 92.00 91 ASP A CA 1
ATOM 705 C C . ASP A 1 91 ? 7.369 5.757 -7.810 1.00 92.00 91 ASP A C 1
ATOM 707 O O . ASP A 1 91 ? 7.820 5.626 -8.950 1.00 92.00 91 ASP A O 1
ATOM 711 N N . SER A 1 92 ? 6.813 4.725 -7.168 1.00 91.81 92 SER A N 1
ATOM 712 C CA . SER A 1 92 ? 6.724 3.380 -7.748 1.00 91.81 92 SER A CA 1
ATOM 713 C C . SER A 1 92 ? 5.847 3.315 -9.005 1.00 91.81 92 SER A C 1
ATOM 715 O O . SER A 1 92 ? 6.086 2.476 -9.875 1.00 91.81 92 SER A O 1
ATOM 717 N N . ILE A 1 93 ? 4.875 4.227 -9.154 1.00 94.38 93 ILE A N 1
ATOM 718 C CA . ILE A 1 93 ? 4.011 4.286 -10.343 1.00 94.38 93 ILE A CA 1
ATOM 719 C C . ILE A 1 93 ? 4.836 4.595 -11.600 1.00 94.38 93 ILE A C 1
ATOM 721 O O . ILE A 1 93 ? 4.494 4.113 -12.679 1.00 94.38 93 ILE A O 1
ATOM 725 N N . PHE A 1 94 ? 5.957 5.317 -11.480 1.00 91.62 94 PHE A N 1
ATOM 726 C CA . PHE A 1 94 ? 6.837 5.622 -12.614 1.00 91.62 94 PHE A CA 1
ATOM 727 C C . PHE A 1 94 ? 7.611 4.405 -13.141 1.00 91.62 94 PHE A C 1
ATOM 729 O O . PHE A 1 94 ? 8.072 4.426 -14.285 1.00 91.62 94 PHE A O 1
ATOM 736 N N . LEU A 1 95 ? 7.699 3.314 -12.373 1.00 91.50 95 LEU A N 1
ATOM 737 C CA . LEU A 1 95 ? 8.366 2.087 -12.818 1.00 91.50 95 LEU A CA 1
ATOM 738 C C . LEU A 1 95 ? 7.599 1.391 -13.956 1.00 91.50 95 LEU A C 1
ATOM 740 O O . LEU A 1 95 ? 8.217 0.798 -14.839 1.00 91.50 95 LEU A O 1
ATOM 744 N N . PHE A 1 96 ? 6.264 1.491 -13.977 1.00 92.00 96 PHE A N 1
ATOM 745 C CA . PHE A 1 96 ? 5.425 0.855 -15.000 1.00 92.00 96 PHE A CA 1
ATOM 746 C C . PHE A 1 96 ? 5.621 1.439 -16.411 1.00 92.00 96 PHE A C 1
ATOM 748 O O . PHE A 1 96 ? 5.933 0.667 -17.320 1.00 92.00 96 PHE A O 1
ATOM 755 N N . PRO A 1 97 ? 5.474 2.761 -16.646 1.00 92.38 97 PRO A N 1
ATOM 756 C CA . PRO A 1 97 ? 5.718 3.333 -17.966 1.00 92.38 97 PRO A CA 1
ATOM 757 C C . PRO A 1 97 ? 7.195 3.252 -18.362 1.00 92.38 97 PRO A C 1
ATOM 759 O O . PRO A 1 97 ? 7.490 3.088 -19.540 1.00 92.38 97 PRO A O 1
ATOM 762 N N . TRP A 1 98 ? 8.140 3.300 -17.417 1.00 94.50 98 TRP A N 1
ATOM 763 C CA . TRP A 1 98 ? 9.547 3.080 -17.752 1.00 94.50 98 TRP A CA 1
ATOM 764 C C . TRP A 1 98 ? 9.787 1.691 -18.359 1.00 94.50 98 TRP A C 1
ATOM 766 O O . TRP A 1 98 ? 10.488 1.584 -19.364 1.00 94.50 98 TRP A O 1
ATOM 776 N N . ALA A 1 99 ? 9.179 0.638 -17.801 1.00 92.19 99 ALA A N 1
ATOM 777 C CA . ALA A 1 99 ? 9.365 -0.725 -18.295 1.00 92.19 99 ALA A CA 1
ATOM 778 C C . ALA A 1 99 ? 8.932 -0.881 -19.766 1.00 92.19 99 ALA A C 1
ATOM 780 O O . ALA A 1 99 ? 9.557 -1.630 -20.520 1.00 92.19 99 ALA A O 1
ATOM 781 N N . THR A 1 100 ? 7.899 -0.147 -20.199 1.00 92.50 100 THR A N 1
ATOM 782 C CA . THR A 1 100 ? 7.448 -0.171 -21.599 1.00 92.50 100 THR A CA 1
ATOM 783 C C . THR A 1 100 ? 8.413 0.569 -22.527 1.00 92.50 100 THR A C 1
ATOM 785 O O . THR A 1 100 ? 8.662 0.099 -23.636 1.00 92.50 100 THR A O 1
ATOM 788 N N . VAL A 1 101 ? 9.011 1.677 -22.073 1.00 92.31 101 VAL A N 1
ATOM 789 C CA . VAL A 1 101 ? 10.024 2.426 -22.839 1.00 92.31 101 VAL A CA 1
ATOM 790 C C . VAL A 1 101 ? 11.346 1.659 -22.910 1.00 92.31 101 VAL A C 1
ATOM 792 O O . VAL A 1 101 ? 11.967 1.615 -23.968 1.00 92.31 101 VAL A O 1
ATOM 795 N N . PHE A 1 102 ? 11.759 0.995 -21.829 1.00 93.31 102 PHE A N 1
ATOM 796 C CA . PHE A 1 102 ? 12.953 0.145 -21.813 1.00 93.31 102 PHE A CA 1
ATOM 797 C C . PHE A 1 102 ? 12.874 -0.979 -22.860 1.00 93.31 102 PHE A C 1
ATOM 799 O O . PHE A 1 102 ? 13.865 -1.282 -23.526 1.00 93.31 102 PHE A O 1
ATOM 806 N N . ALA A 1 103 ? 11.685 -1.561 -23.046 1.00 91.25 103 ALA A N 1
ATOM 807 C CA . ALA A 1 103 ? 11.432 -2.582 -24.061 1.00 91.25 103 ALA A CA 1
ATOM 808 C C . ALA A 1 103 ? 11.386 -2.029 -25.504 1.00 91.25 103 ALA A C 1
ATOM 810 O O . ALA A 1 103 ? 11.370 -2.813 -26.457 1.00 91.25 103 ALA A O 1
ATOM 811 N N . ALA A 1 104 ? 11.357 -0.704 -25.692 1.00 91.19 104 ALA A N 1
ATOM 812 C CA . ALA A 1 104 ? 11.289 -0.092 -27.011 1.00 91.19 104 ALA A CA 1
ATOM 813 C C . ALA A 1 104 ? 12.650 -0.168 -27.744 1.00 91.19 104 ALA A C 1
ATOM 815 O O . ALA A 1 104 ? 13.709 0.023 -27.132 1.00 91.19 104 ALA A O 1
ATOM 816 N N . PRO A 1 105 ? 12.662 -0.395 -29.072 1.00 89.94 105 PRO A N 1
ATOM 817 C CA . PRO A 1 105 ? 13.902 -0.492 -29.840 1.00 89.94 105 PRO A CA 1
ATOM 818 C C . PRO A 1 105 ? 14.772 0.767 -29.715 1.00 89.94 105 PRO A C 1
ATOM 820 O O . PRO A 1 105 ? 14.307 1.874 -29.966 1.00 89.94 105 PRO A O 1
ATOM 823 N N . GLY A 1 106 ? 16.050 0.590 -29.365 1.00 89.38 106 GLY A N 1
ATOM 824 C CA . GLY A 1 106 ? 17.031 1.680 -29.280 1.00 89.38 106 GLY A CA 1
ATOM 825 C C . GLY A 1 106 ? 17.112 2.410 -27.932 1.00 89.38 106 GLY A C 1
ATOM 826 O O . GLY A 1 106 ? 17.996 3.247 -27.777 1.00 89.38 106 GLY A O 1
ATOM 827 N N . TYR A 1 107 ? 16.261 2.079 -26.951 1.00 88.94 107 TYR A N 1
ATOM 828 C CA . TYR A 1 107 ? 16.187 2.800 -25.668 1.00 88.94 107 TYR A CA 1
ATOM 829 C C . TYR A 1 107 ? 16.762 2.051 -24.457 1.00 88.94 107 TYR A C 1
ATOM 831 O O . TYR A 1 107 ? 17.019 2.678 -23.428 1.00 88.94 107 TYR A O 1
ATOM 839 N N . GLY A 1 108 ? 16.997 0.738 -24.554 1.00 88.94 108 GLY A N 1
ATOM 840 C CA . GLY A 1 108 ? 17.296 -0.118 -23.396 1.00 88.94 108 GLY A CA 1
ATOM 841 C C . GLY A 1 108 ? 18.436 0.377 -22.493 1.00 88.94 108 GLY A C 1
ATOM 842 O O . GLY A 1 108 ? 18.227 0.593 -21.306 1.00 88.94 108 GLY A O 1
ATOM 843 N N . ALA A 1 109 ? 19.639 0.611 -23.030 1.00 91.38 109 ALA A N 1
ATOM 844 C CA . ALA A 1 109 ? 20.790 0.995 -22.201 1.00 91.38 109 ALA A CA 1
ATOM 845 C C . ALA A 1 109 ? 20.640 2.391 -21.565 1.00 91.38 109 ALA A C 1
ATOM 847 O O . ALA A 1 109 ? 20.927 2.561 -20.383 1.00 91.38 109 ALA A O 1
ATOM 848 N N . THR A 1 110 ? 20.164 3.380 -22.326 1.00 92.31 110 THR A N 1
ATOM 849 C CA . THR A 1 110 ? 19.996 4.762 -21.846 1.00 92.31 110 THR A CA 1
ATOM 850 C C . THR A 1 110 ? 18.947 4.846 -20.740 1.00 92.31 110 THR A C 1
ATOM 852 O O . THR A 1 110 ? 19.220 5.364 -19.660 1.00 92.31 110 THR A O 1
ATOM 855 N N . THR A 1 111 ? 17.772 4.260 -20.973 1.00 93.94 111 THR A N 1
ATOM 856 C CA . THR A 1 111 ? 16.666 4.276 -20.001 1.00 93.94 111 THR A CA 1
ATOM 857 C C . THR A 1 111 ? 16.975 3.460 -18.752 1.00 93.94 111 THR A C 1
ATOM 859 O O . THR A 1 111 ? 16.467 3.760 -17.673 1.00 93.94 111 THR A O 1
ATOM 862 N N . LEU A 1 112 ? 17.836 2.445 -18.858 1.00 94.12 112 LEU A N 1
ATOM 863 C CA . LEU A 1 112 ? 18.320 1.705 -17.699 1.00 94.12 112 LEU A CA 1
ATOM 864 C C . LEU A 1 112 ? 19.171 2.590 -16.781 1.00 94.12 112 LEU A C 1
ATOM 866 O O . LEU A 1 112 ? 18.978 2.566 -15.567 1.00 94.12 112 LEU A O 1
ATOM 870 N N . VAL A 1 113 ? 20.075 3.398 -17.346 1.00 95.88 113 VAL A N 1
ATOM 871 C CA . VAL A 1 113 ? 20.889 4.350 -16.569 1.00 95.88 113 VAL A CA 1
ATOM 872 C C . VAL A 1 113 ? 19.999 5.387 -15.882 1.00 95.88 113 VAL A C 1
ATOM 874 O O . VAL A 1 113 ? 20.161 5.630 -14.688 1.00 95.88 113 VAL A O 1
ATOM 877 N N . GLU A 1 114 ? 19.028 5.953 -16.600 1.00 94.25 114 GLU A N 1
ATOM 878 C CA . GLU A 1 114 ? 18.056 6.902 -16.036 1.00 94.25 114 GLU A CA 1
ATOM 879 C C . GLU A 1 114 ? 17.273 6.295 -14.863 1.00 94.25 114 GLU A C 1
ATOM 881 O O . GLU A 1 114 ? 17.097 6.949 -13.833 1.00 94.25 114 GLU A O 1
ATOM 886 N N . MET A 1 115 ? 16.873 5.024 -14.968 1.00 95.00 115 MET A N 1
ATOM 887 C CA . MET A 1 115 ? 16.186 4.326 -13.881 1.00 95.00 115 MET A CA 1
ATOM 888 C C . MET A 1 115 ? 17.086 4.104 -12.669 1.00 95.00 115 MET A C 1
ATOM 890 O O . MET A 1 115 ? 16.652 4.317 -11.540 1.00 95.00 115 MET A O 1
ATOM 894 N N . PHE A 1 116 ? 18.357 3.747 -12.860 1.00 95.56 116 PHE A N 1
ATOM 895 C CA . PHE A 1 116 ? 19.293 3.663 -11.735 1.00 95.56 116 PHE A CA 1
ATOM 896 C C . PHE A 1 116 ? 19.519 5.017 -11.058 1.00 95.56 116 PHE A C 1
ATOM 898 O O . PHE A 1 116 ? 19.640 5.064 -9.835 1.00 95.56 116 PHE A O 1
ATOM 905 N N . ILE A 1 117 ? 19.531 6.115 -11.818 1.00 96.38 117 ILE A N 1
ATOM 906 C CA . ILE A 1 117 ? 19.591 7.468 -11.253 1.00 96.38 117 ILE A CA 1
ATOM 907 C C . ILE A 1 117 ? 18.327 7.751 -10.428 1.00 96.38 117 ILE A C 1
ATOM 909 O O . ILE A 1 117 ? 18.439 8.177 -9.278 1.00 96.38 117 ILE A O 1
ATOM 913 N N . PHE A 1 118 ? 17.139 7.464 -10.968 1.00 94.69 118 PHE A N 1
ATOM 914 C CA . PHE A 1 118 ? 15.861 7.623 -10.265 1.00 94.69 118 PHE A CA 1
ATOM 915 C C . PHE A 1 118 ? 15.806 6.806 -8.964 1.00 94.69 118 PHE A C 1
ATOM 917 O O . PHE A 1 118 ? 15.563 7.360 -7.890 1.00 94.69 118 PHE A O 1
ATOM 924 N N . LEU A 1 119 ? 16.127 5.511 -9.028 1.00 94.81 119 LEU A N 1
ATOM 925 C CA . LEU A 1 119 ? 16.227 4.644 -7.852 1.00 94.81 119 LEU A CA 1
ATOM 926 C C . LEU A 1 119 ? 17.295 5.137 -6.868 1.00 94.81 119 LEU A C 1
ATOM 928 O O . LEU A 1 119 ? 17.116 5.017 -5.657 1.00 94.81 119 LEU A O 1
ATOM 932 N N . GLY A 1 120 ? 18.382 5.728 -7.367 1.00 95.88 120 GLY A N 1
ATOM 933 C CA . GLY A 1 120 ? 19.404 6.382 -6.558 1.00 95.88 120 GLY A CA 1
ATOM 934 C C . GLY A 1 120 ? 18.836 7.527 -5.718 1.00 95.88 120 GLY A C 1
ATOM 935 O O . GLY A 1 120 ? 19.099 7.584 -4.517 1.00 95.88 120 GLY A O 1
ATOM 936 N N . PHE A 1 121 ? 18.003 8.395 -6.299 1.00 94.56 121 PHE A N 1
ATOM 937 C CA . PHE A 1 121 ? 17.324 9.458 -5.548 1.00 94.56 121 PHE A CA 1
ATOM 938 C C . PHE A 1 121 ? 16.392 8.901 -4.461 1.00 94.56 121 PHE A C 1
ATOM 940 O O . PHE A 1 121 ? 16.436 9.375 -3.322 1.00 94.56 121 PHE A O 1
ATOM 947 N N . LEU A 1 122 ? 15.618 7.854 -4.768 1.00 93.31 122 LEU A N 1
ATOM 948 C CA . LEU A 1 122 ? 14.763 7.174 -3.785 1.00 93.31 122 LEU A CA 1
ATOM 949 C C . LEU A 1 122 ? 15.578 6.562 -2.640 1.00 93.31 122 LEU A C 1
ATOM 951 O O . LEU A 1 122 ? 15.251 6.746 -1.464 1.00 93.31 122 LEU A O 1
ATOM 955 N N . ALA A 1 123 ? 16.673 5.880 -2.976 1.00 94.50 123 ALA A N 1
ATOM 956 C CA . ALA A 1 123 ? 17.583 5.283 -2.008 1.00 94.50 123 ALA A CA 1
ATOM 957 C C . ALA A 1 123 ? 18.223 6.341 -1.099 1.00 94.50 123 ALA A C 1
ATOM 959 O O . ALA A 1 123 ? 18.309 6.126 0.110 1.00 94.50 123 ALA A O 1
ATOM 960 N N . VAL A 1 124 ? 18.623 7.499 -1.639 1.00 95.88 124 VAL A N 1
ATOM 961 C CA . VAL A 1 124 ? 19.155 8.617 -0.841 1.00 95.88 124 VAL A CA 1
ATOM 962 C C . VAL A 1 124 ? 18.098 9.160 0.123 1.00 95.88 124 VAL A C 1
ATOM 964 O O . VAL A 1 124 ? 18.407 9.374 1.298 1.00 95.88 124 VAL A O 1
ATOM 967 N N . GLY A 1 125 ? 16.852 9.335 -0.329 1.00 91.81 125 GLY A N 1
ATOM 968 C CA . GLY A 1 125 ? 15.739 9.753 0.531 1.00 91.81 125 GLY A CA 1
ATOM 969 C C . GLY A 1 125 ? 15.480 8.769 1.676 1.00 91.81 125 GLY A C 1
ATOM 970 O O . GLY A 1 125 ? 15.388 9.175 2.840 1.00 91.81 125 GLY A O 1
ATOM 971 N N . LEU A 1 126 ? 15.452 7.468 1.371 1.00 93.00 126 LEU A N 1
ATOM 972 C CA . LEU A 1 126 ? 15.280 6.414 2.374 1.00 93.00 126 LEU A CA 1
ATOM 973 C C . LEU A 1 126 ? 16.449 6.370 3.365 1.00 93.00 126 LEU A C 1
ATOM 975 O O . LEU A 1 126 ? 16.240 6.301 4.577 1.00 93.00 126 LEU A O 1
ATOM 979 N N . LEU A 1 127 ? 17.682 6.455 2.862 1.00 95.94 127 LEU A N 1
ATOM 980 C CA . LEU A 1 127 ? 18.894 6.460 3.678 1.00 95.94 127 LEU A CA 1
ATOM 981 C C . LEU A 1 127 ? 18.934 7.676 4.609 1.00 95.94 127 LEU A C 1
ATOM 983 O O . LEU A 1 127 ? 19.329 7.548 5.770 1.00 95.94 127 LEU A O 1
ATOM 987 N N . TYR A 1 128 ? 18.487 8.845 4.143 1.00 94.19 128 TYR A N 1
ATOM 988 C CA . TYR A 1 128 ? 18.348 10.031 4.984 1.00 94.19 128 TYR A CA 1
ATOM 989 C C . TYR A 1 128 ? 17.321 9.822 6.104 1.00 94.19 128 TYR A C 1
ATOM 991 O O . TYR A 1 128 ? 17.631 10.091 7.269 1.00 94.19 128 TYR A O 1
ATOM 999 N N . ALA A 1 129 ? 16.128 9.308 5.779 1.00 92.12 129 ALA A N 1
ATOM 1000 C CA . ALA A 1 129 ? 15.083 9.022 6.765 1.00 92.12 129 ALA A CA 1
ATOM 1001 C C . ALA A 1 129 ? 15.558 8.010 7.822 1.00 92.12 129 ALA A C 1
ATOM 1003 O O . ALA A 1 129 ? 15.333 8.205 9.022 1.00 92.12 129 ALA A O 1
ATOM 1004 N N . TRP A 1 130 ? 16.286 6.977 7.390 1.00 93.31 130 TRP A N 1
ATOM 1005 C CA . TRP A 1 130 ? 16.903 6.000 8.280 1.00 93.31 130 TRP A CA 1
ATOM 1006 C C .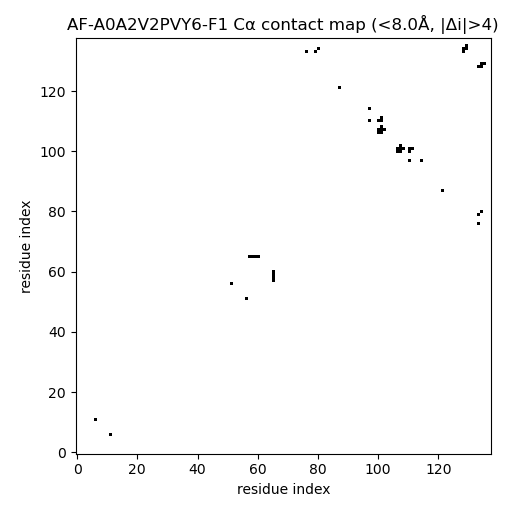 TRP A 1 130 ? 17.960 6.633 9.190 1.00 93.31 130 TRP A C 1
ATOM 1008 O O . TRP A 1 130 ? 17.884 6.484 10.409 1.00 93.31 130 TRP A O 1
ATOM 1018 N N . LYS A 1 131 ? 18.892 7.420 8.633 1.00 95.38 131 LYS A N 1
ATOM 1019 C C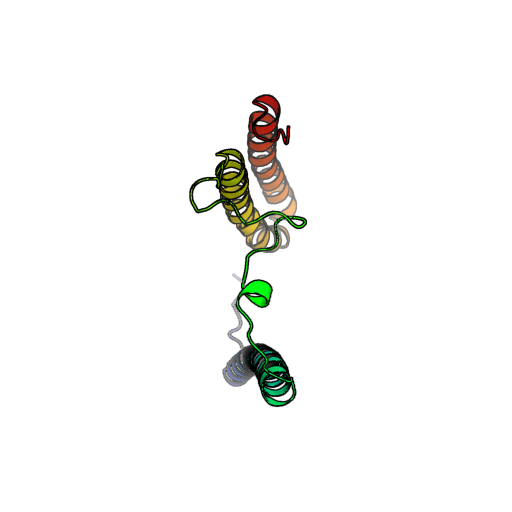A . LYS A 1 131 ? 19.931 8.121 9.409 1.00 95.38 131 LYS A CA 1
ATOM 1020 C C . LYS A 1 131 ? 19.341 9.099 10.428 1.00 95.38 131 LYS A C 1
ATOM 1022 O O . LYS A 1 131 ? 19.925 9.308 11.488 1.00 95.38 131 LYS A O 1
ATOM 1027 N N . LYS A 1 132 ? 18.193 9.709 10.125 1.00 92.25 132 LYS A N 1
ATOM 1028 C CA . LYS A 1 132 ? 17.464 10.588 11.049 1.00 92.25 132 LYS A CA 1
ATOM 1029 C C . LYS A 1 132 ? 16.684 9.836 12.134 1.00 92.25 132 LYS A C 1
ATOM 1031 O O . LYS A 1 132 ? 16.077 10.491 12.974 1.00 92.25 132 LYS A O 1
ATOM 1036 N N . GLY A 1 133 ? 16.695 8.502 12.135 1.00 90.62 133 GLY A N 1
ATOM 1037 C CA . GLY A 1 133 ? 16.000 7.688 13.135 1.00 90.62 133 GLY A CA 1
ATOM 1038 C C . GLY A 1 133 ? 14.478 7.735 13.014 1.00 90.62 133 GLY A C 1
ATOM 1039 O O . GLY A 1 133 ? 13.773 7.288 13.909 1.00 90.62 133 GLY A O 1
ATOM 1040 N N . VAL A 1 134 ? 13.955 8.259 11.905 1.00 89.25 134 VAL A N 1
ATOM 1041 C CA . VAL A 1 134 ? 12.513 8.430 11.680 1.00 89.25 134 VAL A CA 1
ATOM 1042 C C . VAL A 1 134 ? 11.814 7.079 11.478 1.00 89.25 134 VAL A C 1
ATOM 1044 O O . VAL A 1 134 ? 10.627 6.935 11.750 1.00 89.25 134 VAL A O 1
ATOM 1047 N N . LEU A 1 135 ? 12.583 6.075 11.053 1.00 88.94 135 LEU A N 1
ATOM 1048 C CA . LEU A 1 135 ? 12.160 4.684 10.902 1.00 88.94 135 LEU A CA 1
ATOM 1049 C C . LEU A 1 135 ? 12.348 3.855 12.188 1.00 88.94 135 LEU A C 1
ATOM 1051 O O . LEU A 1 135 ? 12.275 2.630 12.147 1.00 88.94 135 LEU A O 1
ATOM 1055 N N . ALA A 1 136 ? 12.651 4.480 13.330 1.00 87.38 136 ALA A N 1
ATOM 1056 C CA . ALA A 1 136 ? 12.770 3.755 14.589 1.00 87.38 136 ALA A CA 1
ATOM 1057 C C . ALA A 1 136 ? 11.379 3.401 15.139 1.00 87.38 136 ALA A C 1
ATOM 1059 O O . ALA A 1 136 ? 10.479 4.241 15.193 1.00 87.38 136 ALA A O 1
ATOM 1060 N N . TRP A 1 137 ? 11.211 2.150 15.572 1.00 82.56 137 TRP A N 1
ATOM 1061 C CA . TRP A 1 137 ? 10.008 1.670 16.257 1.00 82.56 137 TRP A CA 1
ATOM 1062 C C . TRP A 1 137 ? 10.329 1.292 17.706 1.00 82.56 137 TRP A C 1
ATOM 1064 O O . TRP A 1 137 ? 10.202 0.138 18.109 1.00 82.56 137 TRP A O 1
ATOM 1074 N N . ALA A 1 138 ? 10.798 2.277 18.470 1.00 70.00 138 ALA A N 1
ATOM 1075 C CA . ALA A 1 138 ? 11.076 2.160 19.901 1.00 70.00 138 ALA A CA 1
ATOM 1076 C C . ALA A 1 138 ? 10.289 3.205 20.701 1.00 70.00 138 ALA A C 1
ATOM 1078 O O . ALA A 1 138 ? 9.855 4.225 20.104 1.00 70.00 138 ALA A O 1
#

pLDDT: mean 89.12, std 10.21, range [47.69, 98.62]

Secondary structure (DSSP, 8-state):
-----PPPHHHHHHHHHHHHHHHHHHHHHHHHHHHHHHHHHHHHHHHS-----TGGGSPP-TTSPPP-TT-----HHHHHHHHHHHHHHHHHHTHHHHHHHHTSTTTHHHHHHHHHHHHHHHHHHHHHHHHTTTT---

Mean predicted aligned error: 8.57 Å

Nearest PDB structures (foldseek):
  8ugh-assembly1_1A  TM=8.951E-01  e=1.244E-05  Sus scrofa
  7w1u-assembly1_j  TM=8.422E-01  e=9.228E-05  Sus scrofa
  6zkc-assembly1_A  TM=7.922E-01  e=5.191E-04  Ovis aries
  7r48-assembly1_A  TM=7.103E-01  e=8.234E-03  Bos taurus
  6zkj-assembly1_A  TM=7.127E-01  e=3.279E-02  Ovis aries

Foldseek 3Di:
DDPPPPDPPVVVVVVVVVVVVVVVVVVVVVVVVVVVVVVVVVVCVVPDDDDDDPVVPFDDDPPDHDDDPDPPPPDCLVVLVVVLCVVVVVLVVVVVVLVVQCPDPPCVPVSVVVVVVSVVVNVVVVVVCVVVCSPPPD

Sequence (138 aa):
MPHAAYLPVHQQTALAAEYFQSYSVVGLLALVGVLFVAVAFGAGRLLRPVVPTPEKLLTYECGVDPVGEGWAHTQVRYYVYAFLYVIFAVDSIFLFPWATVFAAPGYGATTLVEMFIFLGFLAVGLLYAWKKGVLAWA

Solvent-accessible surface area (backbone atoms only — not comparable to full-atom values): 8421 Å² total; per-residue (Å²): 133,85,78,80,75,74,71,57,68,72,57,53,53,47,53,52,47,54,51,52,50,54,54,47,52,54,51,48,50,52,51,50,52,52,49,51,53,50,50,52,56,49,49,53,61,71,73,48,89,86,79,91,46,76,77,80,71,52,68,90,46,96,88,48,83,64,77,72,92,84,78,76,79,80,57,67,61,60,58,52,54,52,53,53,47,53,54,53,53,58,58,55,58,57,53,60,64,47,55,58,48,36,72,36,90,95,31,41,71,65,48,49,51,54,48,54,52,53,51,46,54,52,50,51,53,51,50,50,42,49,74,70,52,70,74,61,92,124